Protein AF-A0A523TCF2-F1 (afdb_monomer_lite)

Secondary structure (DSSP, 8-state):
-PPPPEEEE-SS-GGGTHHHHHHTT--EEEEETTSGGG-GGG--HHHHHHHHHHHHHHT-EEEEE--TT--TT-SSHHHHHHHHHHHTT--

pLDDT: mean 95.78, std 5.14, range [56.31, 98.62]

Sequence (91 aa):
MDLVFGFDVVRKSVEECFGYAAEYGLAHLEIDLIRGHSFIETFDAERINKLRGLSEQFGISLSLHTPFTINPSDKIPTIRDANIAYLKRCV

Foldseek 3Di:
DDDAAEDEDDPDDVLVCLVVCLVVVHAEYEYECPDPCNPLVVDDPVNVVSVVVSCVVSNHYYHYDYDPPQDCPDPPVVSNVVSVVRVVSRD

Radius of gyration: 14.77 Å; chains: 1; bounding box: 36×21×42 Å

Structure (mmCIF, N/CA/C/O backbone):
data_AF-A0A523TCF2-F1
#
_entry.id   AF-A0A523TCF2-F1
#
loop_
_atom_site.group_PDB
_atom_site.id
_atom_site.type_symbol
_atom_site.label_atom_id
_atom_site.label_alt_id
_atom_site.label_comp_id
_atom_site.label_asym_id
_atom_site.label_entity_id
_atom_site.label_seq_id
_atom_site.pdbx_PDB_ins_code
_atom_site.Cartn_x
_atom_site.Cartn_y
_atom_site.Cartn_z
_atom_site.occupancy
_atom_site.B_iso_or_equiv
_atom_site.auth_seq_id
_atom_site.auth_comp_id
_atom_site.auth_asym_id
_atom_site.auth_atom_id
_atom_site.pdbx_PDB_model_num
ATOM 1 N N . MET A 1 1 ? -24.918 -2.523 1.389 1.00 56.31 1 MET A N 1
ATOM 2 C CA . MET A 1 1 ? -23.455 -2.449 1.240 1.00 56.31 1 MET A CA 1
ATOM 3 C C . MET A 1 1 ? -23.045 -1.299 2.126 1.00 56.31 1 MET A C 1
ATOM 5 O O . MET A 1 1 ? -23.475 -0.185 1.852 1.00 56.31 1 MET A O 1
ATOM 9 N N . ASP A 1 2 ? -22.383 -1.587 3.239 1.00 82.25 2 ASP A N 1
ATOM 10 C CA . ASP A 1 2 ? -21.968 -0.536 4.166 1.00 82.25 2 ASP A CA 1
ATOM 11 C C . ASP A 1 2 ? -20.807 0.243 3.541 1.00 82.25 2 ASP A C 1
ATOM 13 O O . ASP A 1 2 ? -19.945 -0.340 2.878 1.00 82.25 2 ASP A O 1
ATOM 17 N N . LEU A 1 3 ? -20.830 1.570 3.672 1.00 85.44 3 LEU A N 1
ATOM 18 C CA . LEU A 1 3 ? -19.764 2.427 3.161 1.00 85.44 3 LEU A CA 1
ATOM 19 C C . LEU A 1 3 ? -18.516 2.239 4.029 1.00 85.44 3 LEU A C 1
ATOM 21 O O . LEU A 1 3 ? -18.574 2.404 5.245 1.00 85.44 3 LEU A O 1
ATOM 25 N N . VAL A 1 4 ? -17.391 1.916 3.393 1.00 90.62 4 VAL A N 1
ATOM 26 C CA . VAL A 1 4 ? -16.080 1.830 4.045 1.00 90.62 4 VAL A CA 1
ATOM 27 C C . VAL A 1 4 ? -15.368 3.159 3.842 1.00 90.62 4 VAL A C 1
ATOM 29 O O . VAL A 1 4 ? -15.097 3.554 2.709 1.00 90.62 4 VAL A O 1
ATOM 32 N N . PHE A 1 5 ? -15.070 3.847 4.940 1.00 96.94 5 PHE A N 1
ATOM 33 C CA . PHE A 1 5 ? -14.306 5.090 4.920 1.00 96.94 5 PHE A CA 1
ATOM 34 C C . PHE A 1 5 ? -12.855 4.830 5.317 1.00 96.94 5 PHE A C 1
ATOM 36 O O . PHE A 1 5 ? -12.570 4.016 6.195 1.00 96.94 5 PHE A O 1
ATOM 43 N N . GLY A 1 6 ? -11.940 5.546 4.675 1.00 97.38 6 GLY A N 1
ATOM 44 C CA . GLY A 1 6 ? -10.507 5.454 4.905 1.00 97.38 6 GLY A CA 1
ATOM 45 C C . GLY A 1 6 ? -9.784 6.665 4.342 1.00 97.38 6 GLY A C 1
ATOM 46 O O . GLY A 1 6 ? -10.422 7.600 3.851 1.00 97.38 6 GLY A O 1
ATOM 47 N N . PHE A 1 7 ? -8.458 6.657 4.419 1.00 97.69 7 PHE A N 1
ATOM 48 C CA . PHE A 1 7 ? -7.636 7.733 3.876 1.00 97.69 7 PHE A CA 1
ATOM 49 C C . PHE A 1 7 ? -6.263 7.243 3.431 1.00 97.69 7 PHE A C 1
ATOM 51 O O . PHE A 1 7 ? -5.800 6.177 3.836 1.00 97.69 7 PHE A O 1
ATOM 58 N N . ASP A 1 8 ? -5.629 8.074 2.612 1.00 97.19 8 ASP A N 1
ATOM 59 C CA . ASP A 1 8 ? -4.283 7.863 2.106 1.00 97.19 8 ASP A CA 1
ATOM 60 C C . ASP A 1 8 ? -3.222 8.383 3.091 1.00 97.19 8 ASP A C 1
ATOM 62 O O . ASP A 1 8 ? -3.244 9.537 3.547 1.00 97.19 8 ASP A O 1
ATOM 66 N N . VAL A 1 9 ? -2.282 7.512 3.438 1.00 96.81 9 VAL A N 1
ATOM 67 C CA . VAL A 1 9 ? -1.189 7.765 4.366 1.00 96.81 9 VAL A CA 1
ATOM 68 C C . VAL A 1 9 ? 0.051 8.183 3.586 1.00 96.81 9 VAL A C 1
ATOM 70 O O . VAL A 1 9 ? 0.875 7.368 3.182 1.00 96.81 9 VAL A O 1
ATOM 73 N N . VAL A 1 10 ? 0.213 9.500 3.441 1.00 93.19 10 VAL A N 1
ATOM 74 C CA . VAL A 1 10 ? 1.306 10.075 2.637 1.00 93.19 10 VAL A CA 1
ATOM 75 C C . VAL A 1 10 ? 2.491 10.550 3.478 1.00 93.19 10 VAL A C 1
ATOM 77 O O . VAL A 1 10 ? 3.631 10.508 3.034 1.00 93.19 10 VAL A O 1
ATOM 80 N N . ARG A 1 11 ? 2.258 11.126 4.663 1.00 91.06 11 ARG A N 1
ATOM 81 C CA . ARG A 1 11 ? 3.298 11.911 5.372 1.00 91.06 11 ARG A CA 1
ATOM 82 C C . ARG A 1 11 ? 3.958 11.190 6.541 1.00 91.06 11 ARG A C 1
ATOM 84 O O . ARG A 1 11 ? 5.032 11.615 6.960 1.00 91.06 11 ARG A O 1
ATOM 91 N N . LYS A 1 12 ? 3.294 10.181 7.092 1.00 93.62 12 LYS A N 1
ATOM 92 C CA . LYS A 1 12 ? 3.712 9.452 8.290 1.00 93.62 12 LYS A CA 1
AT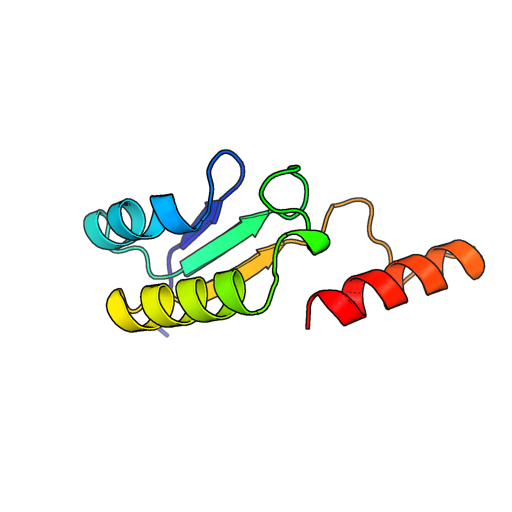OM 93 C C . LYS A 1 12 ? 3.893 7.981 7.958 1.00 93.62 12 LYS A C 1
ATOM 95 O O . LYS A 1 12 ? 3.356 7.503 6.965 1.00 93.62 12 LYS A O 1
ATOM 100 N N . SER A 1 13 ? 4.591 7.265 8.834 1.00 94.69 13 SER A N 1
ATOM 101 C CA . SER A 1 13 ? 4.537 5.809 8.811 1.00 94.69 13 SER A CA 1
ATOM 102 C C . SER A 1 13 ? 3.091 5.348 9.048 1.00 94.69 13 SER A C 1
ATOM 104 O O . SER A 1 13 ? 2.380 5.915 9.881 1.00 94.69 13 SER A O 1
ATOM 106 N N . VAL A 1 14 ? 2.625 4.345 8.300 1.00 97.12 14 VAL A N 1
ATOM 107 C CA . VAL A 1 14 ? 1.254 3.819 8.448 1.00 97.12 14 VAL A CA 1
ATOM 108 C C . VAL A 1 14 ? 1.012 3.260 9.851 1.00 97.12 14 VAL A C 1
ATOM 110 O O . VAL A 1 14 ? -0.093 3.354 10.380 1.00 97.12 14 VAL A O 1
ATOM 113 N N . GLU A 1 15 ? 2.064 2.766 10.503 1.00 97.31 15 GLU A N 1
ATOM 114 C CA . GLU A 1 15 ? 2.051 2.286 11.878 1.00 97.31 15 GLU A CA 1
ATOM 115 C C . GLU A 1 15 ? 1.523 3.338 12.868 1.00 97.31 15 GLU A C 1
ATOM 117 O O . GLU A 1 15 ? 0.852 2.987 13.836 1.00 97.31 15 GLU A O 1
ATOM 122 N N . GLU A 1 16 ? 1.778 4.625 12.617 1.00 97.25 16 GLU A N 1
ATOM 123 C CA . GLU A 1 16 ? 1.316 5.739 13.455 1.00 97.25 16 GLU A CA 1
ATOM 124 C C . GLU A 1 16 ? -0.147 6.137 13.195 1.00 97.25 16 GLU A C 1
ATOM 126 O O . GLU A 1 16 ? -0.724 6.909 13.963 1.00 97.25 16 GLU A O 1
ATOM 131 N N . CYS A 1 17 ? -0.757 5.652 12.112 1.00 97.94 17 CYS A N 1
ATOM 132 C CA . CYS A 1 17 ? -2.073 6.100 11.654 1.00 97.94 17 CYS A CA 1
ATOM 133 C C . CYS A 1 17 ? -3.239 5.242 12.163 1.00 97.94 17 CYS A C 1
ATOM 135 O O . CYS A 1 17 ? -4.376 5.710 12.137 1.00 97.94 17 CYS A O 1
ATOM 137 N N . PHE A 1 18 ? -2.977 4.037 12.681 1.00 98.31 18 PHE A N 1
ATOM 138 C CA . PHE A 1 18 ? -4.017 3.135 13.194 1.00 98.31 18 PHE A CA 1
ATOM 139 C C . PHE A 1 18 ? -4.832 3.740 14.340 1.00 98.31 18 PHE A C 1
ATOM 141 O O . PHE A 1 18 ? -6.057 3.666 14.323 1.00 98.31 18 PHE A O 1
ATOM 148 N N . GLY A 1 19 ? -4.165 4.382 15.306 1.00 97.50 19 GLY A N 1
ATOM 149 C CA . GLY A 1 19 ? -4.848 5.010 16.440 1.00 97.50 19 GLY A CA 1
ATOM 150 C C . GLY A 1 19 ? -5.811 6.111 15.997 1.00 97.50 19 GLY A C 1
ATOM 151 O O . GLY A 1 19 ? -6.951 6.145 16.447 1.00 97.50 19 GLY A O 1
ATOM 152 N N . TYR A 1 20 ? -5.378 6.948 15.050 1.00 97.50 20 TYR A N 1
ATOM 153 C CA . TYR A 1 20 ? -6.224 7.984 14.460 1.00 97.50 20 TYR A CA 1
ATOM 154 C C . TYR A 1 20 ? -7.406 7.373 13.699 1.00 97.50 20 TYR A C 1
ATOM 156 O O . TYR A 1 20 ? -8.549 7.751 13.919 1.00 97.50 20 TYR A O 1
ATOM 164 N N . ALA A 1 21 ? -7.166 6.390 12.832 1.00 98.00 21 ALA A N 1
ATOM 165 C CA . ALA A 1 21 ? -8.249 5.745 12.099 1.00 98.00 21 ALA A CA 1
ATOM 166 C C . ALA A 1 21 ? -9.297 5.119 13.036 1.00 98.00 21 ALA A C 1
ATOM 168 O O . ALA A 1 21 ? -10.491 5.324 12.829 1.00 98.00 21 ALA A O 1
ATOM 169 N N . ALA A 1 22 ? -8.861 4.453 14.107 1.00 97.69 22 ALA A N 1
ATOM 170 C CA . ALA A 1 22 ? -9.757 3.871 15.099 1.00 97.69 22 ALA A CA 1
ATOM 171 C C . ALA A 1 22 ? -10.549 4.930 15.885 1.00 97.69 22 ALA A C 1
ATOM 173 O O . ALA A 1 22 ? -11.752 4.767 16.075 1.00 97.69 22 ALA A O 1
ATOM 174 N N . GLU A 1 23 ? -9.905 6.028 16.297 1.00 97.94 23 GLU A N 1
ATOM 175 C CA . GLU A 1 23 ? -10.556 7.148 16.997 1.00 97.94 23 GLU A CA 1
ATOM 176 C C . GLU A 1 23 ? -11.707 7.752 16.176 1.00 97.94 23 GLU A C 1
ATOM 178 O O . GLU A 1 23 ? -12.754 8.081 16.731 1.00 97.94 23 GLU A O 1
ATOM 183 N N . TYR A 1 24 ? -11.539 7.850 14.854 1.00 97.38 24 TYR A N 1
ATOM 184 C CA . TYR A 1 24 ? -12.511 8.471 13.948 1.00 97.38 24 TYR A CA 1
ATOM 185 C C . TYR A 1 24 ? -13.410 7.470 13.204 1.00 97.38 24 TYR A C 1
ATOM 187 O O . TYR A 1 24 ? -14.158 7.868 12.311 1.00 97.38 24 TYR A O 1
ATOM 195 N N . GLY A 1 25 ? -13.371 6.181 13.558 1.00 96.56 25 GLY A N 1
ATOM 196 C CA . GLY A 1 25 ? -14.226 5.154 12.951 1.00 96.56 25 GLY A CA 1
ATOM 197 C C . GLY A 1 25 ? -13.931 4.880 11.470 1.00 96.56 25 GLY A C 1
ATOM 198 O O . GLY A 1 25 ? -14.829 4.500 10.719 1.00 96.56 25 GLY A O 1
ATOM 199 N N . LEU A 1 26 ? -12.688 5.092 11.036 1.00 97.81 26 LEU A N 1
ATOM 200 C CA . LEU A 1 26 ? -12.211 4.766 9.694 1.00 97.81 26 LEU A CA 1
ATOM 201 C C . LEU A 1 26 ? -11.757 3.303 9.659 1.00 97.81 26 LEU A C 1
ATOM 203 O O . LEU A 1 26 ? -11.107 2.817 10.580 1.00 97.81 26 LEU A O 1
ATOM 207 N N . ALA A 1 27 ? -12.079 2.607 8.575 1.00 97.25 27 ALA A N 1
ATOM 208 C CA . ALA A 1 27 ? -11.893 1.162 8.437 1.00 97.25 27 ALA A CA 1
ATOM 209 C C . ALA A 1 27 ? -10.818 0.778 7.401 1.00 97.25 27 ALA A C 1
ATOM 211 O O . ALA A 1 27 ? -10.577 -0.411 7.158 1.00 97.25 27 ALA A O 1
ATOM 212 N N . HIS A 1 28 ? -10.168 1.767 6.778 1.00 98.25 28 HIS A N 1
ATOM 213 C CA . HIS A 1 28 ? -9.146 1.537 5.761 1.00 98.25 28 HIS A CA 1
ATOM 214 C C . HIS A 1 28 ? -8.021 2.579 5.795 1.00 98.25 28 HIS A C 1
ATOM 216 O O . HIS A 1 28 ? -8.276 3.775 5.961 1.00 98.25 28 HIS A O 1
ATOM 222 N N . LEU A 1 29 ? -6.787 2.121 5.587 1.00 98.44 29 LEU A N 1
ATOM 223 C CA . LEU A 1 29 ? -5.613 2.954 5.333 1.00 98.44 29 LEU A CA 1
ATOM 224 C C . LEU A 1 29 ? -4.978 2.526 4.009 1.00 98.44 29 LEU A C 1
ATOM 226 O O . LEU A 1 29 ? -4.572 1.375 3.853 1.00 98.44 29 LEU A O 1
ATOM 230 N N . GLU A 1 30 ? -4.853 3.463 3.081 1.00 97.75 30 GLU A N 1
ATOM 231 C CA . GLU A 1 30 ? -4.086 3.268 1.854 1.00 97.75 30 GLU A CA 1
ATOM 232 C C . GLU A 1 30 ? -2.665 3.802 2.069 1.00 97.75 30 GLU A C 1
ATOM 234 O O . GLU A 1 30 ? -2.491 4.881 2.629 1.00 97.75 30 GLU A O 1
ATOM 239 N N . ILE A 1 31 ? -1.638 3.029 1.710 1.00 97.62 31 ILE A N 1
ATOM 240 C CA . ILE A 1 31 ? -0.238 3.403 1.946 1.00 97.62 31 ILE A CA 1
ATOM 241 C C . ILE A 1 31 ? 0.380 3.941 0.657 1.00 97.62 31 ILE A C 1
ATOM 243 O O . ILE A 1 31 ? 0.627 3.167 -0.270 1.00 97.62 31 ILE A O 1
ATOM 247 N N . ASP A 1 32 ? 0.697 5.237 0.618 1.00 96.88 32 ASP A N 1
ATOM 248 C CA . ASP A 1 32 ? 1.374 5.855 -0.525 1.00 96.88 32 ASP A CA 1
ATOM 249 C C . ASP A 1 32 ? 2.861 5.477 -0.580 1.00 96.88 32 ASP A C 1
ATOM 251 O O . ASP A 1 32 ? 3.680 5.883 0.254 1.00 96.88 32 ASP A O 1
ATOM 255 N N . LEU A 1 33 ? 3.228 4.717 -1.614 1.00 96.56 33 LEU A N 1
ATOM 256 C CA . LEU A 1 33 ? 4.592 4.251 -1.851 1.00 96.56 33 LEU A CA 1
ATOM 257 C C . LEU A 1 33 ? 5.504 5.325 -2.483 1.00 96.56 33 LEU A C 1
ATOM 259 O O . LEU A 1 33 ? 6.623 5.016 -2.896 1.00 96.56 33 LEU A O 1
ATOM 263 N N . ILE A 1 34 ? 5.075 6.590 -2.582 1.00 93.19 34 ILE A N 1
ATOM 264 C CA . ILE A 1 34 ? 5.864 7.689 -3.171 1.00 93.19 34 ILE A CA 1
ATOM 265 C C . ILE A 1 34 ? 6.865 8.332 -2.201 1.00 93.19 34 ILE A C 1
ATOM 267 O O . ILE A 1 34 ? 7.691 9.158 -2.608 1.00 93.19 34 ILE A O 1
ATOM 271 N N . ARG A 1 35 ? 6.810 8.007 -0.904 1.00 91.50 35 ARG A N 1
ATOM 272 C CA . ARG A 1 35 ? 7.711 8.579 0.111 1.00 91.50 35 ARG A CA 1
ATOM 273 C C . ARG A 1 35 ? 8.728 7.568 0.600 1.00 91.50 35 ARG A C 1
ATOM 275 O O . ARG A 1 35 ? 8.406 6.408 0.798 1.00 91.50 35 ARG A O 1
ATOM 282 N N . GLY A 1 36 ? 9.939 8.045 0.898 1.00 90.38 36 GLY A N 1
ATOM 283 C CA . GLY A 1 36 ? 11.064 7.183 1.278 1.00 90.38 36 GLY A CA 1
ATOM 284 C C . GLY A 1 36 ? 10.799 6.237 2.454 1.00 90.38 36 GLY A C 1
ATOM 285 O O . GLY A 1 36 ? 11.290 5.118 2.446 1.00 90.38 36 GLY A O 1
ATOM 286 N N . HIS A 1 37 ? 9.984 6.644 3.434 1.00 89.38 37 HIS A N 1
ATOM 287 C CA . HIS A 1 37 ? 9.600 5.795 4.575 1.00 89.38 37 HIS A CA 1
ATOM 288 C C . HIS A 1 37 ? 8.561 4.710 4.231 1.00 89.38 37 HIS A C 1
ATOM 290 O O . HIS A 1 37 ? 8.298 3.824 5.044 1.00 89.38 37 HIS A O 1
ATOM 296 N N . SER A 1 38 ? 7.974 4.784 3.041 1.00 94.00 38 SER A N 1
ATOM 297 C CA . SER A 1 38 ? 6.971 3.861 2.511 1.00 94.00 38 SER A CA 1
ATOM 298 C C . SER A 1 38 ? 7.402 3.279 1.166 1.00 94.00 38 SER A C 1
ATOM 300 O O . SER A 1 38 ? 6.582 2.700 0.475 1.00 94.00 38 SER A O 1
ATOM 302 N N . PHE A 1 39 ? 8.669 3.396 0.756 1.00 95.00 39 PHE A N 1
ATOM 303 C CA . PHE A 1 39 ? 9.135 2.684 -0.437 1.00 95.00 39 PHE A CA 1
ATOM 304 C C . PHE A 1 39 ? 8.969 1.180 -0.247 1.00 95.00 39 PHE A C 1
ATOM 306 O O . PHE A 1 39 ? 9.143 0.680 0.864 1.00 95.00 39 PHE A O 1
ATOM 313 N N . ILE A 1 40 ? 8.659 0.446 -1.316 1.00 95.12 40 ILE A N 1
ATOM 314 C CA . ILE A 1 40 ? 8.368 -0.990 -1.217 1.00 95.12 40 ILE A CA 1
ATOM 315 C C . ILE A 1 40 ? 9.538 -1.777 -0.603 1.00 95.12 40 ILE A C 1
ATOM 317 O O . ILE A 1 40 ? 9.334 -2.729 0.140 1.00 95.12 40 ILE A O 1
ATOM 321 N N . GLU A 1 41 ? 10.773 -1.318 -0.808 1.00 94.31 41 GLU A N 1
ATOM 322 C CA . GLU A 1 41 ? 11.996 -1.877 -0.225 1.00 94.31 41 GLU A CA 1
ATOM 323 C C . GLU A 1 41 ? 12.044 -1.805 1.308 1.00 94.31 41 GLU A C 1
ATOM 325 O O . GLU A 1 41 ? 12.819 -2.524 1.931 1.00 94.31 41 GLU A O 1
ATOM 330 N N . THR A 1 42 ? 11.232 -0.945 1.922 1.00 94.94 42 THR A N 1
ATOM 331 C CA . THR A 1 42 ? 11.141 -0.804 3.382 1.00 94.94 42 THR A CA 1
ATOM 332 C C . THR A 1 42 ? 10.170 -1.801 4.024 1.00 94.94 42 THR A C 1
ATOM 334 O O . THR A 1 42 ? 10.044 -1.817 5.246 1.00 94.94 42 THR A O 1
ATOM 337 N N . PHE A 1 43 ? 9.468 -2.619 3.232 1.00 95.88 43 PHE A N 1
ATOM 338 C CA . PHE A 1 43 ? 8.531 -3.644 3.703 1.00 95.88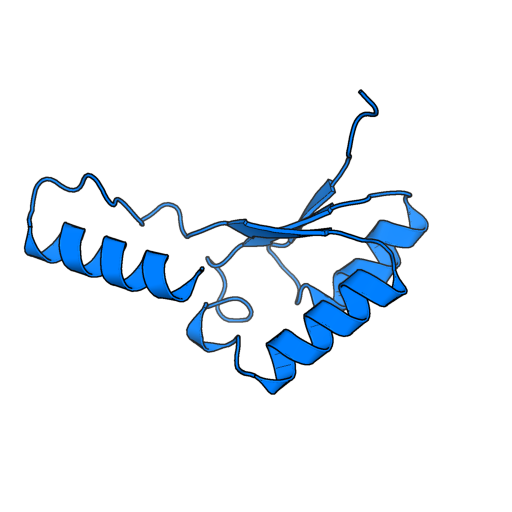 43 PHE A CA 1
ATOM 339 C C . PHE A 1 43 ? 9.232 -4.999 3.800 1.00 95.88 43 PHE A C 1
ATOM 341 O O . PHE A 1 43 ? 8.976 -5.920 3.025 1.00 95.88 43 PHE A O 1
ATOM 348 N N . ASP A 1 44 ? 10.139 -5.122 4.762 1.00 96.19 44 ASP A N 1
ATOM 349 C CA . ASP A 1 44 ? 10.705 -6.418 5.122 1.00 96.19 44 ASP A CA 1
ATOM 350 C C . ASP A 1 44 ? 9.700 -7.292 5.900 1.00 96.19 44 ASP A C 1
ATOM 352 O O . ASP A 1 44 ? 8.576 -6.890 6.219 1.00 96.19 44 ASP A O 1
ATOM 356 N N . ALA A 1 45 ? 10.103 -8.527 6.204 1.00 97.31 45 ALA A N 1
ATOM 357 C CA . ALA A 1 45 ? 9.247 -9.479 6.906 1.00 97.31 45 ALA A CA 1
ATOM 358 C C . ALA A 1 45 ? 8.825 -8.992 8.304 1.00 97.31 45 ALA A C 1
ATOM 360 O O . ALA A 1 45 ? 7.706 -9.274 8.734 1.00 97.31 45 ALA A O 1
ATOM 361 N N . GLU A 1 46 ? 9.694 -8.268 9.014 1.00 98.00 46 GLU A N 1
ATOM 362 C CA . GLU A 1 46 ? 9.391 -7.748 10.348 1.00 98.00 46 GLU A CA 1
ATOM 363 C C . GLU A 1 46 ? 8.299 -6.683 10.262 1.00 98.00 46 GLU A C 1
ATOM 365 O O . GLU A 1 46 ? 7.268 -6.785 10.937 1.00 98.00 46 GLU A O 1
ATOM 370 N N . ARG A 1 47 ? 8.475 -5.706 9.368 1.00 97.12 47 ARG A N 1
ATOM 371 C CA . ARG A 1 47 ? 7.503 -4.639 9.153 1.00 97.12 47 ARG A CA 1
ATOM 372 C C . ARG A 1 47 ? 6.171 -5.185 8.655 1.00 97.12 47 ARG A C 1
ATOM 374 O O . ARG A 1 47 ? 5.131 -4.811 9.191 1.00 97.12 47 ARG A O 1
ATOM 381 N N . ILE A 1 48 ? 6.178 -6.107 7.691 1.00 97.50 48 ILE A N 1
ATOM 382 C CA . ILE A 1 48 ? 4.950 -6.739 7.180 1.00 97.50 48 ILE A CA 1
ATOM 383 C C . ILE A 1 48 ? 4.185 -7.434 8.312 1.00 97.50 48 ILE A C 1
ATOM 385 O O . ILE A 1 48 ? 2.974 -7.254 8.436 1.00 97.50 48 ILE A O 1
ATOM 389 N N . ASN A 1 49 ? 4.872 -8.196 9.166 1.00 98.31 49 ASN A N 1
ATOM 390 C CA . ASN A 1 49 ? 4.229 -8.879 10.289 1.00 98.31 49 ASN A CA 1
ATOM 391 C C . ASN A 1 49 ? 3.666 -7.891 11.316 1.00 98.31 49 ASN A C 1
ATOM 393 O O . ASN A 1 49 ? 2.552 -8.085 11.801 1.00 98.31 49 ASN A O 1
ATOM 397 N N . LYS A 1 50 ? 4.385 -6.801 11.600 1.00 98.31 50 LYS A N 1
ATOM 398 C CA . LYS A 1 50 ? 3.889 -5.720 12.458 1.00 98.31 50 LYS A CA 1
ATOM 399 C C . LYS A 1 50 ? 2.613 -5.091 11.894 1.00 98.31 50 LYS A C 1
ATOM 401 O O . LYS A 1 50 ? 1.649 -4.914 12.634 1.00 98.31 50 LYS A O 1
ATOM 406 N N . LEU A 1 51 ? 2.584 -4.781 10.598 1.00 98.12 51 LEU A N 1
ATOM 407 C CA . LEU A 1 51 ? 1.416 -4.192 9.938 1.00 98.12 51 LEU A CA 1
ATOM 408 C C . LEU A 1 51 ? 0.211 -5.127 9.935 1.00 98.12 51 LEU A C 1
ATOM 410 O O . LEU A 1 51 ? -0.904 -4.672 10.174 1.00 98.12 51 LEU A O 1
ATOM 414 N N . ARG A 1 52 ? 0.431 -6.429 9.727 1.00 98.31 52 ARG A N 1
ATOM 415 C CA . ARG A 1 52 ? -0.622 -7.445 9.862 1.00 98.31 52 ARG A CA 1
ATOM 416 C C . ARG A 1 52 ? -1.186 -7.475 11.279 1.00 98.31 52 ARG A C 1
ATOM 418 O O . ARG A 1 52 ? -2.396 -7.382 11.439 1.00 98.31 52 ARG A O 1
ATOM 425 N N . GLY A 1 53 ? -0.318 -7.495 12.292 1.00 98.62 53 GLY A N 1
ATOM 426 C CA . GLY A 1 53 ? -0.743 -7.456 13.692 1.00 98.62 53 GLY A CA 1
ATOM 427 C C . GLY A 1 53 ? -1.552 -6.202 14.036 1.00 98.62 53 GLY A C 1
ATOM 428 O O . GLY A 1 53 ? -2.578 -6.301 14.699 1.00 98.62 53 GLY A O 1
ATOM 429 N N . LEU A 1 54 ? -1.147 -5.029 13.538 1.00 98.56 54 LEU A N 1
ATOM 430 C CA . LEU A 1 54 ? -1.902 -3.784 13.720 1.00 98.56 54 LEU A CA 1
ATOM 431 C C . LEU A 1 54 ? -3.248 -3.812 12.980 1.00 98.56 54 LEU A C 1
ATOM 433 O O . LEU A 1 54 ? -4.268 -3.428 13.546 1.00 98.56 54 LEU A O 1
ATOM 437 N N . SER A 1 55 ? -3.271 -4.299 11.739 1.00 98.44 55 SER A N 1
ATOM 438 C CA . SER A 1 55 ? -4.501 -4.458 10.956 1.00 98.44 55 SER A CA 1
ATOM 439 C C . SER A 1 55 ? -5.522 -5.333 11.682 1.00 98.44 55 SER A C 1
ATOM 441 O O . SER A 1 55 ? -6.676 -4.931 11.829 1.00 98.44 55 SER A O 1
ATOM 443 N N . GLU A 1 56 ? -5.083 -6.471 12.222 1.00 98.38 56 GLU A N 1
ATOM 444 C CA . GLU A 1 56 ? -5.916 -7.374 13.019 1.00 98.38 56 GLU A CA 1
ATOM 445 C C . GLU A 1 56 ? -6.353 -6.742 14.346 1.00 98.38 56 GLU A C 1
ATOM 447 O O . GLU A 1 56 ? -7.534 -6.781 14.685 1.00 98.38 56 GLU A O 1
ATOM 452 N N . GLN A 1 57 ? -5.426 -6.117 15.078 1.00 98.31 57 GLN A N 1
ATOM 453 C CA . GLN A 1 57 ? -5.696 -5.492 16.375 1.00 98.31 57 GLN A CA 1
ATOM 454 C C . GLN A 1 57 ? -6.756 -4.389 16.282 1.00 98.31 57 GLN A C 1
ATOM 456 O O . GLN A 1 57 ? -7.607 -4.280 17.165 1.00 98.31 57 GLN A O 1
ATOM 461 N N . PHE A 1 58 ? -6.682 -3.547 15.251 1.00 98.06 58 PHE A N 1
ATOM 462 C CA . PHE A 1 58 ? -7.574 -2.400 15.094 1.00 98.06 58 PHE A CA 1
ATOM 463 C C . PHE A 1 58 ? -8.786 -2.685 14.198 1.00 98.06 58 PHE A C 1
ATOM 465 O O . PHE A 1 58 ? -9.686 -1.852 14.128 1.00 98.06 58 PHE A O 1
ATOM 472 N N . GLY A 1 59 ? -8.831 -3.830 13.510 1.00 97.50 59 GLY A N 1
ATOM 473 C CA . GLY A 1 59 ? -9.879 -4.129 12.530 1.00 97.50 59 GLY A CA 1
ATOM 474 C C . GLY A 1 59 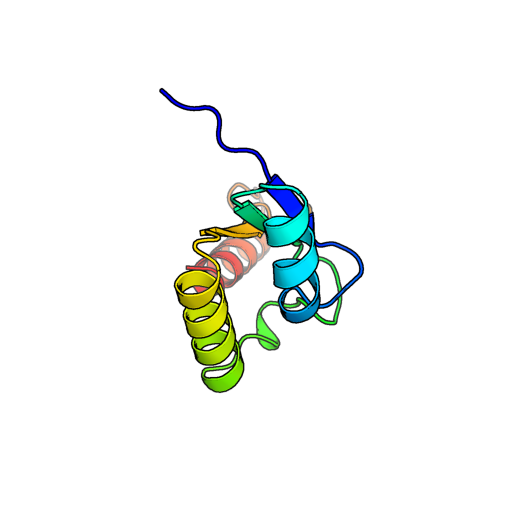? -9.849 -3.192 11.316 1.00 97.50 59 GLY A C 1
ATOM 475 O O . GLY A 1 59 ? -10.892 -2.898 10.736 1.00 97.50 59 GLY A O 1
ATOM 476 N N . ILE A 1 60 ? -8.664 -2.697 10.950 1.00 98.44 60 ILE A N 1
ATOM 477 C CA . ILE A 1 60 ? -8.459 -1.722 9.872 1.00 98.44 60 ILE A CA 1
ATOM 478 C C . ILE A 1 60 ? -7.762 -2.411 8.708 1.00 98.44 60 ILE A C 1
ATOM 480 O O . ILE A 1 60 ? -6.681 -2.977 8.866 1.00 98.44 60 ILE A O 1
ATOM 484 N N . SER A 1 61 ? -8.362 -2.335 7.525 1.00 98.06 61 SER A N 1
ATOM 485 C CA . SER A 1 61 ? -7.796 -2.901 6.298 1.00 98.06 61 SER A CA 1
ATOM 486 C C . SER A 1 61 ? -6.710 -2.005 5.692 1.00 98.06 61 SER A C 1
ATOM 488 O O . SER A 1 61 ? -6.695 -0.796 5.922 1.00 98.06 61 SER A O 1
ATOM 490 N N . LEU A 1 62 ? -5.811 -2.602 4.906 1.00 97.81 62 LEU A N 1
ATOM 491 C CA . LEU A 1 62 ? -4.684 -1.917 4.269 1.00 97.81 62 LEU A CA 1
ATOM 492 C C . LEU A 1 62 ? -4.701 -2.113 2.747 1.00 97.81 62 LEU A C 1
ATOM 494 O O . LEU A 1 62 ? -5.041 -3.198 2.272 1.00 97.81 62 LEU A O 1
ATOM 498 N N . SER A 1 63 ? -4.282 -1.098 1.995 1.00 97.19 63 SER A N 1
ATOM 499 C CA . SER A 1 63 ? -3.912 -1.196 0.575 1.00 97.19 63 SER A CA 1
ATOM 500 C C . SER A 1 63 ? -2.572 -0.502 0.319 1.00 97.19 63 SER A C 1
ATOM 502 O O . SER A 1 63 ? -2.045 0.207 1.178 1.00 97.19 63 SER A O 1
ATOM 504 N N . LEU A 1 64 ? -2.011 -0.716 -0.872 1.00 97.12 64 LEU A N 1
ATOM 505 C CA . LEU A 1 64 ? -0.829 -0.005 -1.349 1.00 97.12 64 LEU A CA 1
ATOM 506 C C . LEU A 1 64 ? -1.215 0.881 -2.533 1.00 97.12 64 LEU A C 1
ATOM 508 O O . LEU A 1 64 ? -1.786 0.390 -3.508 1.00 97.12 64 LEU A O 1
ATOM 512 N N . HIS A 1 65 ? -0.831 2.152 -2.479 1.00 96.50 65 HIS A N 1
ATOM 513 C CA . HIS A 1 65 ? -0.916 3.072 -3.603 1.00 96.50 65 HIS A CA 1
ATOM 514 C C . HIS A 1 65 ? 0.443 3.136 -4.296 1.00 96.50 65 HIS A C 1
ATOM 516 O O . HIS A 1 65 ? 1.418 3.685 -3.778 1.00 96.50 65 HIS A O 1
ATOM 522 N N . THR A 1 66 ? 0.537 2.526 -5.474 1.00 96.25 66 THR A N 1
ATOM 523 C CA . THR A 1 66 ? 1.777 2.530 -6.256 1.00 96.25 66 THR A CA 1
ATOM 524 C C . THR A 1 66 ? 2.093 3.940 -6.761 1.00 96.25 66 THR A C 1
ATOM 526 O O . THR A 1 66 ? 1.158 4.670 -7.091 1.00 96.25 66 THR A O 1
ATOM 529 N N . PRO A 1 67 ? 3.374 4.323 -6.919 1.00 94.88 67 PRO A N 1
ATOM 530 C CA . PRO A 1 67 ? 3.728 5.652 -7.403 1.00 94.88 67 PRO A CA 1
ATOM 531 C C . PRO A 1 67 ? 3.085 5.959 -8.760 1.00 94.88 67 PRO A C 1
ATOM 533 O O . PRO A 1 67 ? 3.067 5.106 -9.648 1.00 94.88 67 PRO A O 1
ATOM 536 N N . PHE A 1 68 ? 2.648 7.204 -8.968 1.00 93.38 68 PHE A N 1
ATOM 537 C CA . PHE A 1 68 ? 1.994 7.647 -10.213 1.00 93.38 68 PHE A CA 1
ATOM 538 C C . PHE A 1 68 ? 2.832 7.442 -11.487 1.00 93.38 68 PHE A C 1
ATOM 540 O O . PHE A 1 68 ? 2.314 7.517 -12.598 1.00 93.38 68 PHE A O 1
ATOM 547 N N . THR A 1 69 ? 4.139 7.220 -11.342 1.00 94.44 69 THR A N 1
ATOM 548 C CA . THR A 1 69 ? 5.070 6.956 -12.443 1.00 94.44 69 THR A CA 1
ATOM 549 C C . THR A 1 69 ? 5.023 5.514 -12.949 1.00 94.44 69 THR A C 1
ATOM 551 O O . THR A 1 69 ? 5.584 5.232 -14.009 1.00 94.44 69 THR A O 1
ATOM 554 N N . ILE A 1 70 ? 4.371 4.599 -12.228 1.00 96.62 70 ILE A N 1
ATOM 555 C CA . ILE A 1 70 ? 4.254 3.198 -12.627 1.00 96.62 70 ILE A CA 1
ATOM 556 C C . ILE A 1 70 ? 3.231 3.064 -13.755 1.00 96.62 70 ILE A C 1
ATOM 558 O O . ILE A 1 70 ? 2.047 3.350 -13.595 1.00 96.62 70 ILE A O 1
ATOM 562 N N . ASN A 1 71 ? 3.696 2.578 -14.906 1.00 97.69 71 ASN A N 1
ATOM 563 C CA . ASN A 1 71 ? 2.869 2.349 -16.085 1.00 97.69 71 ASN A CA 1
ATOM 564 C C . ASN A 1 71 ? 3.106 0.936 -16.655 1.00 97.69 71 ASN A C 1
ATOM 566 O O . ASN A 1 71 ? 4.016 0.740 -17.470 1.00 97.69 71 ASN A O 1
ATOM 570 N N . PRO A 1 72 ? 2.301 -0.074 -16.275 1.00 96.69 72 PRO A N 1
ATOM 571 C CA . PRO A 1 72 ? 2.412 -1.424 -16.837 1.00 96.69 72 PRO A CA 1
ATOM 572 C C . PRO A 1 72 ? 1.992 -1.503 -18.315 1.00 96.69 72 PRO A C 1
ATOM 574 O O . PRO A 1 72 ? 2.199 -2.529 -18.959 1.00 96.69 72 PRO A O 1
ATOM 577 N N . SER A 1 73 ? 1.438 -0.423 -18.865 1.00 97.75 73 SER A N 1
ATOM 578 C CA . SER A 1 73 ? 1.053 -0.293 -20.271 1.00 97.75 73 SER A CA 1
ATOM 579 C C . SER A 1 73 ? 2.047 0.558 -21.068 1.00 97.75 73 SER A C 1
ATOM 581 O O . SER A 1 73 ? 1.707 1.046 -22.146 1.00 97.75 73 SER A O 1
ATOM 583 N N . ASP A 1 74 ? 3.269 0.767 -20.557 1.00 98.19 74 ASP A N 1
ATOM 584 C CA . ASP A 1 74 ? 4.280 1.548 -21.271 1.00 98.19 74 ASP A CA 1
ATOM 585 C C . ASP A 1 74 ? 4.574 0.947 -22.659 1.00 98.19 74 ASP A C 1
ATOM 587 O O . ASP A 1 74 ? 4.598 -0.275 -22.861 1.00 98.19 74 ASP A O 1
ATOM 591 N N . LYS A 1 75 ? 4.778 1.828 -23.642 1.00 98.12 75 LYS A N 1
ATOM 592 C CA . LYS A 1 75 ? 5.060 1.444 -25.029 1.00 98.12 75 LYS A CA 1
ATOM 593 C C . LYS A 1 75 ? 6.503 0.981 -25.222 1.00 98.12 75 LYS A C 1
ATOM 595 O O . LYS A 1 75 ? 6.771 0.249 -26.170 1.00 98.12 75 LYS A O 1
ATOM 600 N N . ILE A 1 76 ? 7.430 1.424 -24.369 1.00 98.38 76 ILE A N 1
ATOM 601 C CA . ILE A 1 76 ? 8.839 1.034 -24.404 1.00 98.38 76 ILE A CA 1
ATOM 602 C C . ILE A 1 76 ? 8.984 -0.247 -23.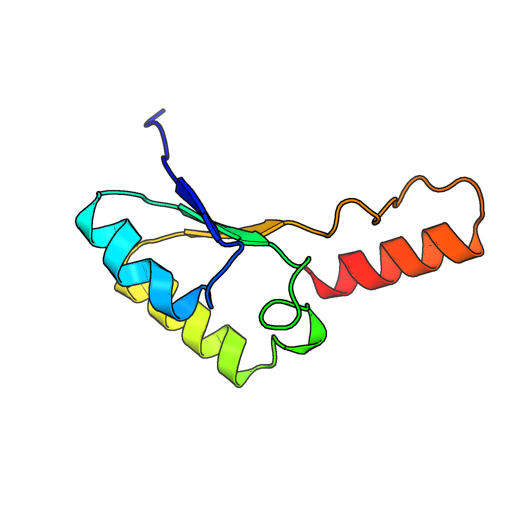569 1.00 98.38 76 ILE A C 1
ATOM 604 O O . ILE A 1 76 ? 8.827 -0.183 -22.347 1.00 98.38 76 ILE A O 1
ATOM 608 N N . PRO A 1 77 ? 9.312 -1.404 -24.180 1.00 98.19 77 PRO A N 1
ATOM 609 C CA . PRO A 1 77 ? 9.317 -2.689 -23.477 1.00 98.19 77 PRO A CA 1
ATOM 610 C C . PRO A 1 77 ? 10.178 -2.700 -22.211 1.00 98.19 77 PRO A C 1
ATOM 612 O O . PRO A 1 77 ? 9.704 -3.118 -21.164 1.00 98.19 77 PRO A O 1
ATOM 615 N N . THR A 1 78 ? 11.388 -2.135 -22.262 1.00 98.44 78 THR A N 1
ATOM 616 C CA . THR A 1 78 ? 12.298 -2.082 -21.107 1.00 98.44 78 THR A CA 1
ATOM 617 C C . THR A 1 78 ? 11.704 -1.337 -19.906 1.00 98.44 78 THR A C 1
ATOM 619 O O . THR A 1 78 ? 11.919 -1.741 -18.767 1.00 98.44 78 THR A O 1
ATOM 622 N N . ILE A 1 79 ? 10.943 -0.262 -20.143 1.00 98.25 79 ILE A N 1
ATOM 623 C CA . ILE A 1 79 ? 10.281 0.505 -19.075 1.00 98.25 79 ILE A CA 1
ATOM 624 C C . ILE A 1 79 ? 9.080 -0.278 -18.542 1.00 98.25 79 ILE A C 1
ATOM 626 O O . ILE A 1 79 ? 8.908 -0.408 -17.330 1.00 98.25 79 ILE A O 1
ATOM 630 N N . ARG A 1 80 ? 8.270 -0.849 -19.440 1.00 98.38 80 ARG A N 1
ATOM 631 C CA . ARG A 1 80 ? 7.121 -1.679 -19.070 1.00 98.38 80 ARG A CA 1
ATOM 632 C C . ARG A 1 80 ? 7.526 -2.866 -18.200 1.00 98.38 80 ARG A C 1
ATOM 634 O O . ARG A 1 80 ? 6.889 -3.115 -17.180 1.00 98.38 80 ARG A O 1
ATOM 641 N N . ASP A 1 81 ? 8.580 -3.577 -18.582 1.00 98.38 81 ASP A N 1
ATOM 642 C CA . ASP A 1 81 ? 9.059 -4.752 -17.856 1.00 98.38 81 ASP A CA 1
ATOM 643 C C . ASP A 1 81 ? 9.547 -4.369 -16.452 1.00 98.38 81 ASP A C 1
ATOM 645 O O . ASP A 1 81 ? 9.251 -5.073 -15.484 1.00 98.38 81 ASP A O 1
ATOM 649 N N . ALA A 1 82 ? 10.203 -3.210 -16.313 1.00 97.75 82 ALA A N 1
ATOM 650 C CA . ALA A 1 82 ? 10.576 -2.655 -15.013 1.00 97.75 82 ALA A CA 1
ATOM 651 C C . ALA A 1 82 ? 9.345 -2.302 -14.154 1.00 97.75 82 ALA A C 1
ATOM 653 O O . ALA A 1 82 ? 9.299 -2.664 -12.978 1.00 97.75 82 ALA A O 1
ATOM 654 N N . ASN A 1 83 ? 8.317 -1.676 -14.738 1.00 97.81 83 ASN A N 1
ATOM 655 C CA . ASN A 1 83 ? 7.058 -1.371 -14.046 1.00 97.81 83 ASN A CA 1
ATOM 656 C C . ASN A 1 83 ? 6.331 -2.644 -13.582 1.00 97.81 83 ASN A C 1
ATOM 658 O O . ASN A 1 83 ? 5.852 -2.707 -12.452 1.00 97.81 83 ASN A O 1
ATOM 662 N N . ILE A 1 84 ? 6.281 -3.689 -14.414 1.00 97.75 84 ILE A N 1
ATOM 663 C CA . ILE A 1 84 ? 5.689 -4.983 -14.040 1.00 97.75 84 ILE A CA 1
ATOM 664 C C . ILE A 1 84 ? 6.495 -5.6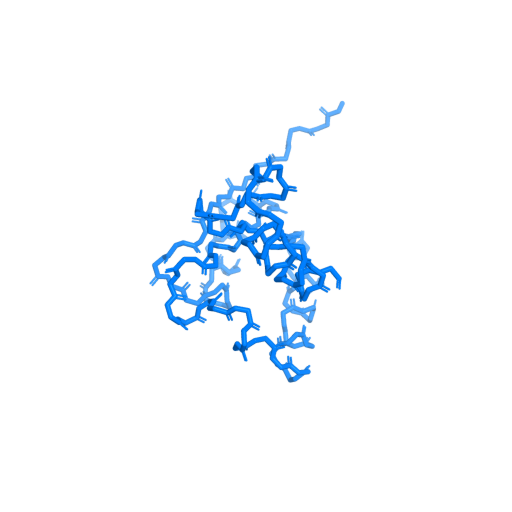45 -12.918 1.00 97.75 84 ILE A C 1
ATOM 666 O O . ILE A 1 84 ? 5.909 -6.188 -11.981 1.00 97.75 84 ILE A O 1
ATOM 670 N N . ALA A 1 85 ? 7.828 -5.611 -12.990 1.00 97.12 85 ALA A N 1
ATOM 671 C CA . ALA A 1 85 ? 8.684 -6.149 -11.937 1.00 97.12 85 ALA A CA 1
ATOM 672 C C . ALA A 1 85 ? 8.466 -5.426 -10.598 1.00 97.12 85 ALA A C 1
ATOM 674 O O . ALA A 1 85 ? 8.432 -6.081 -9.559 1.00 97.12 85 ALA A O 1
ATOM 675 N N . TYR A 1 86 ? 8.263 -4.106 -10.627 1.00 96.50 86 TYR A N 1
ATOM 676 C CA . TYR A 1 86 ? 7.898 -3.321 -9.450 1.00 96.50 86 TYR A CA 1
ATOM 677 C C . TYR A 1 86 ? 6.531 -3.734 -8.884 1.00 96.50 86 TYR A C 1
ATOM 679 O O . TYR A 1 86 ? 6.432 -4.050 -7.701 1.00 96.50 86 TYR A O 1
ATOM 687 N N . LEU A 1 87 ? 5.490 -3.817 -9.722 1.00 96.44 87 LEU A N 1
ATOM 688 C CA . LEU A 1 87 ? 4.144 -4.218 -9.283 1.00 96.44 87 LEU A CA 1
ATOM 689 C C . LEU A 1 87 ? 4.126 -5.611 -8.650 1.00 96.44 87 LEU A C 1
ATOM 691 O O . LEU A 1 87 ? 3.442 -5.822 -7.656 1.00 96.44 87 LEU A O 1
ATOM 695 N N . LYS A 1 88 ? 4.927 -6.546 -9.171 1.00 95.75 88 LYS A N 1
ATOM 696 C CA . LYS A 1 88 ? 5.079 -7.889 -8.590 1.00 95.75 88 LYS A CA 1
ATOM 697 C C . LYS A 1 88 ? 5.664 -7.893 -7.176 1.00 95.75 88 LYS A C 1
ATOM 699 O O . LYS A 1 88 ? 5.490 -8.881 -6.480 1.00 95.75 88 LYS A O 1
ATOM 704 N N . ARG A 1 89 ? 6.369 -6.837 -6.757 1.00 94.12 89 ARG A N 1
ATOM 705 C CA . ARG A 1 89 ? 6.840 -6.687 -5.369 1.00 94.12 89 ARG A CA 1
ATOM 706 C C . ARG A 1 89 ? 5.759 -6.150 -4.432 1.00 94.12 89 ARG A C 1
ATOM 708 O O . ARG A 1 89 ? 5.937 -6.226 -3.225 1.00 94.12 89 ARG A O 1
ATOM 715 N N . CYS A 1 90 ? 4.683 -5.588 -4.980 1.00 93.81 90 CYS A N 1
ATOM 716 C CA . CYS A 1 90 ? 3.585 -4.991 -4.222 1.00 93.81 90 CYS A CA 1
ATOM 717 C C . CYS A 1 90 ? 2.428 -5.975 -3.960 1.00 93.81 90 CYS A C 1
ATOM 719 O O . CYS A 1 90 ? 1.416 -5.564 -3.397 1.00 93.81 90 CYS A O 1
ATOM 721 N N . VAL A 1 91 ? 2.542 -7.233 -4.404 1.00 84.62 91 VAL A N 1
ATOM 722 C CA . VAL A 1 91 ? 1.496 -8.271 -4.314 1.00 84.62 91 VAL A CA 1
ATOM 723 C C . VAL A 1 91 ? 1.979 -9.512 -3.581 1.00 84.62 91 VAL A C 1
ATOM 725 O O . VAL A 1 91 ? 3.195 -9.801 -3.642 1.00 84.62 91 VAL A O 1
#

=== Feature glossary ===
The record interleaves many kinds of information about one protein. Here is each kind framed as the question it answers.

Q: What are the backbone torsion angles?
A: φ (phi) and ψ (psi) are the two rotatable backbone dihedrals per residue: φ is the C(i-1)–N–Cα–C torsion, ψ is the N–Cα–C–N(i+1) torsion, both in degrees on (−180°, 180°]. α-helical residues cluster near (−60°, −45°); β-strand residues near (−120°, +130°). A Ramachandran plot is simply a scatter of (φ, ψ) for every residue.

Q: What is the amino-acid chain?
A: This is the polypeptide sequence — one letter per residue, N-terminus first. Length ranges from a few dozen residues for small domains to over a thousand for large multi-domain proteins.

Q: How mobile 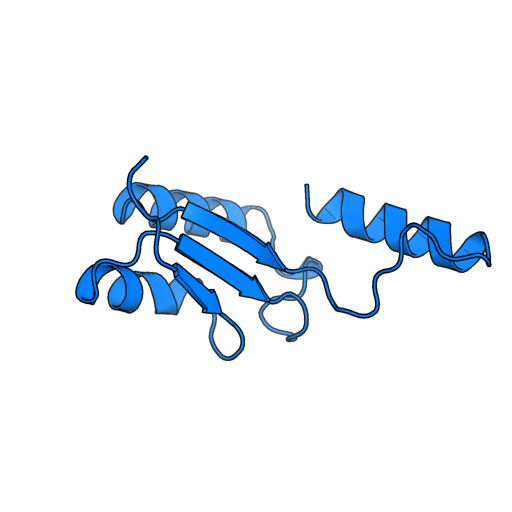is each atom in the crystal?
A: For experimental (PDB) structures, the B-factor (temperature factor) quantifies the positional spread of each atom in the crystal — a combination of thermal vibration and static disorder — in units of Å². High B-factors mark flexible loops or poorly resolved regions; low B-factors mark the rigid, well-ordered core.

Q: Are the domains correctly placed relative to each other?
A: Predicted Aligned Error (PAE) is an AlphaFold confidence matrix: entry (i, j) is the expected error in the position of residue j, in ångströms, when the prediction is superimposed on the true structure at residue i. Low PAE within a block of residues means that block is internally rigid and well-predicted; high PAE between two blocks means their relative placement is uncertain even if each block individually is confident.

Q: How confident is the AlphaFold model at each residue?
A: pLDDT is the predicted lDDT-Cα score: AlphaFold's confidence that the local environment of each residue (all inter-atomic distances within 15 Å) is correctly placed. It is a per-residue number between 0 and 100, with higher meaning more reliable.

Q: What family and function is it annotated with?
A: Functional annotations link the protein to curated databases. InterPro entries identify conserved domains and families by matching the sequence against member-database signatures (Pfam, PROSITE, CDD, …). Gene Ontology (GO) terms describe molecular function, biological process, and cellular component in a controlled vocabulary. CATH places the structure in a hierarchical fold classification (Class/Architecture/Topology/Homologous-superfamily). The organism is the source species.

Q: How big and how compact is the whole molecule?
A: Three whole-structure scalars: the radius of gyration (RMS distance of Cα from centroid, in Å), the count of Cα–Cα contacts (pairs closer than 8 Å and separated by more than four residues in sequence — i.e. tertiary, not local, contacts), and the bounding-box dimensions. Together they distinguish compact globular folds from extended fibres or disordered chains.

Q: What known structures does this most resemble?
A: The Foldseek neighbor list gives the closest experimentally determined structures in the PDB, ranked by structural alignment. TM-score near 1 means near-identical fold; near 0.3 means only rough topology match. This is how one finds what a novel AlphaFold prediction most resembles in the solved-structure universe.

Q: Which residues are buried vs exposed?
A: SASA measures how much of the protein is reachable by solvent. It is computed by rolling a water-sized probe over the atomic surface and summing the exposed area (Å²). Per-residue SASA distinguishes core (buried, low SASA) from surface (exposed, high SASA) residues; total SASA is a whole-molecule size measure.

Q: Which residues are in helices, strands, or loops?
A: Eight-state secondary structure (DSSP): H is the canonical α-helix, G the tighter 3₁₀-helix, I the wider π-helix; E/B are β-structure, T and S are turns and bends, and '-' is everything else. DSSP derives these from the pattern of main-chain N–H···O=C hydrogen bonds, not from the sequence.

Q: Where is each backbone atom in 3D?
A: Structure coordinates are given as an mmCIF _atom_site loop: one row per atom with element, residue name, chain id, sequence number, and x/y/z position in Å. Only the four main-chain atoms per residue are included here; side chains are omitted to keep the record compact.

Q: What if only a Cα trace is available?
A: Three-state secondary structure (P-SEA) collapses the eight DSSP classes into helix (a), strand (b), and coil (c). P-SEA assigns these from Cα geometry alone — distances and angles — without requiring backbone oxygens, so it works on any Cα trace.

Q: What do the rendered images show?
A: The six renders are orthographic views along the three Cartesian axes in both directions. Representation (cartoon, sticks, or surface) and color scheme (sequence-rainbow or by-chain) vary across proteins so the training set covers all the common visualization conventions.

Q: What does the local fold look like, residue by residue?
A: Foldseek's 3Di representation compresses backbone geometry into a per-residue letter drawn from a learned twenty-state alphabet. It captures the tertiary interaction pattern around each residue — which residues are packed against it in space, regardless of where they are in sequence.

Q: What do the diagnostic plots show?
A: The contact map is a binary N×N matrix image: pixel (i, j) is dark where Cα_i and Cα_j are within 8 Å and |i−j|>4. Because the |i−j|>4 filter removes local helical contacts, off-diagonal stripes parallel to the main diagonal indicate parallel β-sheets; stripes perpendicular to it indicate antiparallel β-sheets. The Ramachandran plot scatters every residue's (φ, ψ) pair against the sterically allowed regions. The PAE heatmap renders the predicted-aligned-error matrix.